Protein AF-A0A7V2EDK8-F1 (afdb_monomer)

pLDDT: mean 92.11, std 6.45, range [55.69, 98.25]

Nearest PDB structures (foldseek):
  7cym-assembly1_A  TM=3.173E-01  e=8.927E+00  Homo sapiens

Solvent-accessible surface area (backbone atoms only — not comparable to full-atom values): 9785 Å² total; per-residue (Å²): 112,93,79,77,72,77,96,61,89,50,58,69,44,78,68,86,35,65,28,38,71,36,51,44,35,53,40,63,52,71,74,63,52,83,64,80,55,80,38,61,41,66,34,31,36,32,24,34,40,25,45,36,46,65,87,78,48,96,52,96,81,70,43,72,75,56,41,63,75,39,53,61,42,79,38,67,62,80,66,94,72,93,68,81,54,94,56,68,47,80,59,31,40,35,33,74,92,76,39,81,48,64,53,78,62,48,78,47,72,92,59,71,54,48,32,37,38,33,31,31,36,36,20,43,95,84,41,81,72,50,32,32,89,81,43,76,88,27,52,49,30,33,29,42,57,83,49,50,29,32,34,64,46,75,42,81,69,72,89,46,26,44,75,45,59,37,62,98

Secondary structure (DSSP, 8-state):
------SS---E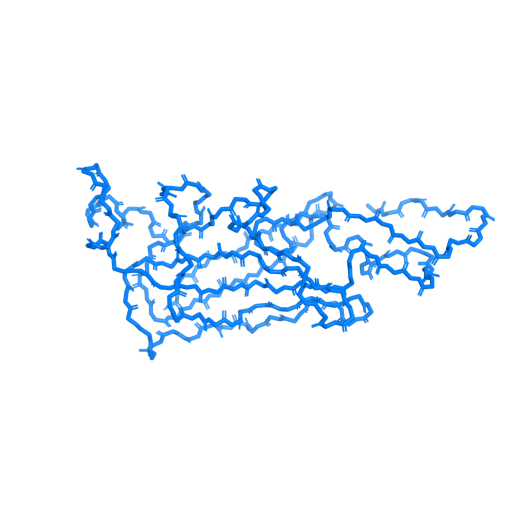EE----BTTBSSSSGGGGGG-SS--SEEES-EEEEEEEEE-GGGS--SS--HHHHHHTTT--EET-S---S--SSEEEEEEEETTTEEEE-SSEE-TT---SEEEEEEEEEETTEEEEETTTSTTS--EEEE--SSEEEEEEEE-SSSEEEEEEE-

Structure (mmCIF, N/CA/C/O backbone):
data_AF-A0A7V2EDK8-F1
#
_entry.id   AF-A0A7V2EDK8-F1
#
loop_
_atom_site.group_PDB
_atom_site.id
_atom_site.type_symbol
_atom_site.label_atom_id
_atom_site.label_alt_id
_atom_site.label_comp_id
_atom_site.label_asym_id
_atom_site.label_entity_id
_atom_site.label_seq_id
_atom_site.pdbx_PDB_ins_code
_atom_site.Cartn_x
_atom_site.Cartn_y
_atom_site.Cartn_z
_atom_site.occupancy
_atom_site.B_iso_or_equiv
_atom_site.auth_seq_id
_atom_site.auth_comp_id
_atom_site.auth_asym_id
_atom_site.auth_atom_id
_atom_site.pdbx_PDB_model_num
ATOM 1 N N . MET A 1 1 ? -3.369 -10.899 -20.801 1.00 55.69 1 MET A N 1
ATOM 2 C CA . MET A 1 1 ? -2.004 -11.354 -21.195 1.00 55.69 1 MET A CA 1
ATOM 3 C C . MET A 1 1 ? -1.339 -10.223 -21.966 1.00 55.69 1 MET A C 1
ATOM 5 O O . MET A 1 1 ? -1.905 -9.812 -22.971 1.00 55.69 1 MET A O 1
ATOM 9 N N . LEU A 1 2 ? -0.191 -9.710 -21.506 1.00 64.69 2 LEU A N 1
ATOM 10 C CA . LEU A 1 2 ? 0.505 -8.572 -22.127 1.00 64.69 2 LEU A CA 1
ATOM 11 C C . LEU A 1 2 ? 0.960 -8.917 -23.554 1.00 64.69 2 LEU A C 1
ATOM 13 O O . LEU A 1 2 ? 1.690 -9.888 -23.775 1.00 64.69 2 LEU A O 1
ATOM 17 N N . ARG A 1 3 ? 0.482 -8.152 -24.540 1.00 77.75 3 ARG A N 1
ATOM 18 C CA . ARG A 1 3 ? 0.741 -8.395 -25.973 1.00 77.75 3 ARG A CA 1
ATOM 19 C C . ARG A 1 3 ? 1.761 -7.438 -26.584 1.00 77.75 3 ARG A C 1
ATOM 21 O O . ARG A 1 3 ? 2.255 -7.725 -27.666 1.00 77.75 3 ARG A O 1
ATOM 28 N N . PHE A 1 4 ? 2.079 -6.341 -25.904 1.00 84.25 4 PHE A N 1
ATOM 29 C CA . PHE A 1 4 ? 2.992 -5.335 -26.427 1.00 84.25 4 PHE A CA 1
ATOM 30 C C . PHE A 1 4 ? 4.443 -5.831 -26.398 1.00 84.25 4 PHE A C 1
ATOM 32 O O . PHE A 1 4 ? 4.934 -6.279 -25.361 1.00 84.25 4 PHE A O 1
ATOM 39 N N . ILE A 1 5 ? 5.106 -5.757 -27.551 1.00 88.38 5 ILE A N 1
ATOM 40 C CA . ILE A 1 5 ? 6.542 -5.977 -27.719 1.00 88.38 5 ILE A CA 1
ATOM 41 C C . ILE A 1 5 ? 7.038 -4.806 -28.574 1.00 88.38 5 ILE A C 1
ATOM 43 O O . ILE A 1 5 ? 6.587 -4.679 -29.717 1.00 88.38 5 ILE A O 1
ATOM 47 N N . PRO A 1 6 ? 7.890 -3.920 -28.036 1.00 89.69 6 PRO A N 1
ATOM 48 C CA . PRO A 1 6 ? 8.388 -2.784 -28.794 1.00 89.69 6 PRO A CA 1
ATOM 49 C C . PRO A 1 6 ? 9.313 -3.266 -29.922 1.00 89.69 6 PRO A C 1
ATOM 51 O O . PRO A 1 6 ? 10.006 -4.274 -29.783 1.00 89.69 6 PRO A O 1
ATOM 54 N N . LYS A 1 7 ? 9.303 -2.560 -31.061 1.00 92.31 7 LYS A N 1
ATOM 55 C CA . LYS A 1 7 ? 10.217 -2.842 -32.186 1.00 92.31 7 LYS A CA 1
ATOM 56 C C . LYS A 1 7 ? 11.651 -2.401 -31.893 1.00 92.31 7 LYS A C 1
ATOM 58 O O . LYS A 1 7 ? 12.584 -2.936 -32.480 1.00 92.31 7 LYS A O 1
ATOM 63 N N . GLU A 1 8 ? 11.795 -1.427 -31.005 1.00 93.19 8 GLU A N 1
ATOM 64 C CA . GLU A 1 8 ? 13.059 -0.826 -30.601 1.00 93.19 8 GLU A CA 1
ATOM 65 C C . GLU A 1 8 ? 13.297 -1.066 -29.111 1.00 93.19 8 GLU A C 1
ATOM 67 O O . GLU A 1 8 ? 12.380 -1.416 -28.360 1.00 93.19 8 GLU A O 1
ATOM 72 N N . HIS A 1 9 ? 14.547 -0.894 -28.690 1.00 92.62 9 HIS A N 1
ATOM 73 C CA . HIS A 1 9 ? 14.888 -0.908 -27.278 1.00 92.62 9 HIS A CA 1
ATOM 74 C C . HIS A 1 9 ? 14.200 0.263 -26.567 1.00 92.62 9 HIS A C 1
ATOM 76 O O . HIS A 1 9 ? 14.161 1.374 -27.089 1.00 92.62 9 HIS A O 1
ATOM 82 N N . ILE A 1 10 ? 13.650 0.008 -25.383 1.00 93.50 10 ILE A N 1
ATOM 83 C CA . ILE A 1 10 ? 13.040 1.044 -24.553 1.00 93.50 10 ILE A CA 1
ATOM 84 C C . ILE A 1 10 ? 14.012 1.343 -23.426 1.00 93.50 10 ILE A C 1
ATOM 86 O O . ILE A 1 10 ? 14.190 0.513 -22.546 1.00 93.50 10 ILE A O 1
ATOM 90 N N . ASP A 1 11 ? 14.630 2.518 -23.430 1.00 94.75 11 ASP A N 1
ATOM 91 C CA . ASP A 1 11 ? 15.563 2.892 -22.365 1.00 94.75 11 ASP A CA 1
ATOM 92 C C . ASP A 1 11 ? 14.845 3.310 -21.081 1.00 94.75 11 ASP A C 1
ATOM 94 O O . ASP A 1 11 ? 15.311 3.002 -19.987 1.00 94.75 11 ASP A O 1
ATOM 98 N N . VAL A 1 12 ? 13.699 3.982 -21.200 1.00 96.38 12 VAL A N 1
ATOM 99 C CA . VAL A 1 12 ? 12.991 4.577 -20.061 1.00 96.38 12 VAL A CA 1
ATOM 100 C C . VAL A 1 12 ? 11.503 4.256 -20.121 1.00 96.38 12 VAL A C 1
ATOM 102 O O . VAL A 1 12 ? 10.861 4.426 -21.156 1.00 96.38 12 VAL A O 1
ATOM 105 N N . VAL A 1 13 ? 10.945 3.837 -18.987 1.00 96.12 13 VAL A N 1
ATOM 106 C CA . VAL A 1 13 ? 9.501 3.739 -18.752 1.00 96.12 13 VAL A CA 1
ATOM 107 C C . VAL A 1 13 ? 9.115 4.715 -17.647 1.00 96.12 13 VAL A C 1
ATOM 109 O O . VAL A 1 13 ? 9.655 4.653 -16.546 1.00 96.12 13 VAL A O 1
ATOM 112 N N . ILE A 1 14 ? 8.159 5.592 -17.943 1.00 95.81 14 ILE A N 1
ATOM 113 C CA . ILE A 1 14 ? 7.525 6.497 -16.979 1.00 95.81 14 ILE A CA 1
ATOM 114 C C . ILE A 1 14 ? 6.079 6.038 -16.818 1.00 95.81 14 ILE A C 1
ATOM 116 O O . ILE A 1 14 ? 5.417 5.762 -17.822 1.00 95.81 14 ILE A O 1
ATOM 120 N N . HIS A 1 15 ? 5.596 5.920 -15.584 1.00 93.75 15 HIS A N 1
ATOM 121 C CA . HIS A 1 15 ? 4.264 5.380 -15.324 1.00 93.75 15 HIS A CA 1
ATOM 122 C C . HIS A 1 15 ? 3.607 5.978 -14.076 1.00 93.75 15 HIS A C 1
ATOM 124 O O . HIS A 1 15 ? 4.276 6.519 -13.200 1.00 93.75 15 HIS A O 1
ATOM 130 N N . ASP A 1 16 ? 2.294 5.777 -13.985 1.00 91.56 16 ASP A N 1
ATOM 131 C CA . ASP A 1 16 ? 1.488 5.960 -12.778 1.00 91.56 16 ASP A CA 1
ATOM 132 C C . ASP A 1 16 ? 0.541 4.755 -12.666 1.00 91.56 16 ASP A C 1
ATOM 134 O O . ASP A 1 16 ? -0.598 4.781 -13.113 1.00 91.56 16 ASP A O 1
ATOM 138 N N . PHE A 1 17 ? 1.095 3.611 -12.250 1.00 93.56 17 PHE A N 1
ATOM 139 C CA . PHE A 1 17 ? 0.399 2.309 -12.245 1.00 93.56 17 PHE A CA 1
ATOM 140 C C . PHE A 1 17 ? 0.091 1.815 -10.829 1.00 93.56 17 PHE A C 1
ATOM 142 O O . PHE A 1 17 ? -0.355 0.675 -10.654 1.00 93.56 17 PHE A O 1
ATOM 149 N N . TYR A 1 18 ? 0.397 2.638 -9.828 1.00 94.44 18 TYR A N 1
ATOM 150 C CA . TYR A 1 18 ? 0.097 2.337 -8.440 1.00 94.44 18 TYR A CA 1
ATOM 151 C C . TYR A 1 18 ? -1.382 2.567 -8.185 1.00 94.44 18 TYR A C 1
ATOM 153 O O . TYR A 1 18 ? -1.925 3.579 -8.613 1.00 94.44 18 TYR A O 1
ATOM 161 N N . GLY A 1 19 ? -1.994 1.655 -7.438 1.00 94.12 19 GLY A N 1
ATOM 162 C CA . GLY A 1 19 ? -3.309 1.901 -6.863 1.00 94.12 19 GLY A CA 1
ATOM 163 C C . GLY A 1 19 ? -3.222 2.407 -5.420 1.00 94.12 19 GLY A C 1
ATOM 164 O O . GLY A 1 19 ? -2.134 2.419 -4.826 1.00 94.12 19 GLY A O 1
ATOM 165 N N . PRO A 1 20 ? -4.367 2.770 -4.817 1.00 95.38 20 PRO A N 1
ATOM 166 C CA . PRO A 1 20 ? -4.465 3.172 -3.410 1.00 95.38 20 PRO A CA 1
ATOM 167 C C . PRO A 1 20 ? -3.865 2.168 -2.415 1.00 95.38 20 PRO A C 1
ATOM 169 O O . PRO A 1 20 ? -3.377 2.545 -1.350 1.00 95.38 20 PRO A O 1
ATOM 172 N N . LEU A 1 21 ? -3.862 0.877 -2.760 1.00 96.56 21 LEU A N 1
ATOM 173 C CA . LEU A 1 21 ? -3.272 -0.202 -1.966 1.00 96.56 21 LEU A CA 1
ATOM 174 C C . LEU A 1 21 ? -1.967 -0.713 -2.580 1.00 96.56 21 LEU A C 1
ATOM 176 O O . LEU A 1 21 ? -1.634 -1.891 -2.423 1.00 96.56 21 LEU A O 1
ATOM 180 N N . LEU A 1 22 ? -1.215 0.162 -3.256 1.00 96.12 22 LEU A N 1
ATOM 181 C CA . LEU A 1 22 ? 0.050 -0.104 -3.948 1.00 96.12 22 LEU A CA 1
ATOM 182 C C . LEU A 1 22 ? -0.101 -0.976 -5.204 1.00 96.12 22 LEU A C 1
ATOM 184 O O . LEU A 1 22 ? 0.285 -0.559 -6.294 1.00 96.12 22 LEU A O 1
ATOM 188 N N . TYR A 1 23 ? -0.622 -2.193 -5.059 1.00 94.12 23 TYR A N 1
ATOM 189 C CA . TYR A 1 23 ? -0.558 -3.251 -6.076 1.00 94.12 23 TYR A CA 1
ATOM 190 C C . TYR A 1 23 ? -1.931 -3.675 -6.620 1.00 94.12 23 TYR A C 1
ATOM 192 O O . TYR A 1 23 ? -2.049 -4.689 -7.308 1.00 94.12 23 TYR A O 1
ATOM 200 N N . ASP A 1 24 ? -2.987 -2.946 -6.267 1.00 92.06 24 ASP A N 1
ATOM 201 C CA . ASP A 1 24 ? -4.380 -3.213 -6.636 1.00 92.06 24 ASP A CA 1
ATOM 202 C C . ASP A 1 24 ? -4.756 -2.762 -8.055 1.00 92.06 24 ASP A C 1
ATOM 204 O O . ASP A 1 24 ? -5.749 -3.239 -8.602 1.00 92.06 24 ASP A O 1
ATOM 208 N N . GLU A 1 25 ? -3.915 -1.953 -8.697 1.00 89.94 25 GLU A N 1
ATOM 209 C CA . GLU A 1 25 ? -4.069 -1.576 -10.102 1.00 89.94 25 GLU A CA 1
ATOM 210 C C . GLU A 1 25 ? -3.096 -2.329 -11.028 1.00 89.94 25 GLU A C 1
ATOM 212 O O . GLU A 1 25 ? -3.085 -3.563 -11.080 1.00 89.94 25 GLU A O 1
ATOM 217 N N . SER A 1 26 ? -2.306 -1.591 -11.814 1.00 90.31 26 SER A N 1
ATOM 218 C CA . SER A 1 26 ? -1.564 -2.105 -12.965 1.00 90.31 26 SER A CA 1
ATOM 219 C C . SER A 1 26 ? -0.084 -2.338 -12.677 1.00 90.31 26 SER A C 1
ATOM 221 O O . SER A 1 26 ? 0.644 -2.739 -13.582 1.00 90.31 26 SER A O 1
ATOM 223 N N . LEU A 1 27 ? 0.387 -2.145 -11.439 1.00 92.62 27 LEU A N 1
ATOM 224 C CA . LEU A 1 27 ? 1.810 -2.274 -11.097 1.00 92.62 27 LEU A CA 1
ATOM 225 C C . LEU A 1 27 ? 2.386 -3.661 -11.437 1.00 92.62 27 LEU A C 1
ATOM 227 O O . LEU A 1 27 ? 3.518 -3.766 -11.904 1.00 92.62 27 LEU A O 1
ATOM 231 N N . TYR A 1 28 ? 1.563 -4.714 -11.340 1.00 90.25 28 TYR A N 1
ATOM 232 C CA . TYR A 1 28 ? 1.902 -6.076 -11.780 1.00 90.25 28 TYR A CA 1
ATOM 233 C C . TYR A 1 28 ? 2.399 -6.148 -13.234 1.00 90.25 28 TYR A C 1
ATOM 235 O O . TYR A 1 28 ? 3.192 -7.026 -13.581 1.00 90.25 28 TYR A O 1
ATOM 243 N N . VAL A 1 29 ? 1.959 -5.237 -14.106 1.00 89.88 29 VAL A N 1
ATOM 244 C CA . VAL A 1 29 ? 2.399 -5.187 -15.506 1.00 89.88 29 VAL A CA 1
ATOM 245 C C . VAL A 1 29 ? 3.900 -4.936 -15.613 1.00 89.88 29 VAL A C 1
ATOM 247 O O . VAL A 1 29 ? 4.542 -5.546 -16.469 1.00 89.88 29 VAL A O 1
ATOM 250 N N . LEU A 1 30 ? 4.468 -4.096 -14.741 1.00 91.81 30 LEU A N 1
ATOM 251 C CA . LEU A 1 30 ? 5.896 -3.769 -14.761 1.00 91.81 30 LEU A CA 1
ATOM 252 C C . LEU A 1 30 ? 6.759 -4.976 -14.396 1.00 91.81 30 LEU A C 1
ATOM 254 O O . LEU A 1 30 ? 7.787 -5.208 -15.026 1.00 91.81 30 LEU A O 1
ATOM 258 N N . ASP A 1 31 ? 6.285 -5.806 -13.468 1.00 87.94 31 ASP A N 1
ATOM 259 C CA . ASP A 1 31 ? 6.962 -7.048 -13.078 1.00 87.94 31 ASP A CA 1
ATOM 260 C C . ASP A 1 31 ? 6.951 -8.111 -14.195 1.00 87.94 31 ASP A C 1
ATOM 262 O O . ASP A 1 31 ? 7.673 -9.104 -14.126 1.00 87.94 31 ASP A O 1
ATOM 266 N N . ASN A 1 32 ? 6.122 -7.925 -15.231 1.00 88.50 32 ASN A N 1
ATOM 267 C CA . ASN A 1 32 ? 5.853 -8.917 -16.275 1.00 88.50 32 ASN A CA 1
ATOM 268 C C . ASN A 1 32 ? 6.034 -8.362 -17.699 1.00 88.50 32 ASN A C 1
ATOM 270 O O . ASN A 1 32 ? 5.486 -8.915 -18.663 1.00 88.50 32 ASN A O 1
ATOM 274 N N . LEU A 1 33 ? 6.791 -7.270 -17.855 1.00 89.62 33 LEU A N 1
ATOM 275 C CA . LEU A 1 33 ? 7.122 -6.727 -19.170 1.00 89.62 33 LEU A CA 1
ATOM 276 C C . LEU A 1 33 ? 7.872 -7.768 -20.010 1.00 89.62 33 LEU A C 1
ATOM 278 O O . LEU A 1 33 ? 8.757 -8.482 -19.543 1.00 89.62 33 LEU A O 1
ATOM 282 N N . LYS A 1 34 ? 7.531 -7.831 -21.300 1.00 89.06 34 LYS A N 1
ATOM 283 C CA . LYS A 1 34 ? 8.224 -8.693 -22.276 1.00 89.06 34 LYS A CA 1
ATOM 284 C C . LYS A 1 34 ? 9.546 -8.108 -22.773 1.00 89.06 34 LYS A C 1
ATOM 286 O O . LYS A 1 34 ? 10.276 -8.776 -23.498 1.00 89.06 34 LYS A O 1
ATOM 291 N N . PHE A 1 35 ? 9.827 -6.866 -22.408 1.00 90.75 35 PHE A N 1
ATOM 292 C CA . PHE A 1 35 ? 11.066 -6.153 -22.681 1.00 90.75 35 PHE A CA 1
ATOM 293 C C . PHE A 1 35 ? 11.650 -5.672 -21.351 1.00 90.75 35 PHE A C 1
ATOM 295 O O . PHE A 1 35 ? 10.946 -5.622 -20.344 1.00 90.75 35 PHE A O 1
ATOM 302 N N . LYS A 1 36 ? 12.938 -5.336 -21.343 1.00 89.06 36 LYS A N 1
ATOM 303 C CA . LYS A 1 36 ? 13.642 -4.893 -20.139 1.00 89.06 36 LYS A CA 1
ATOM 304 C C . LYS A 1 36 ? 14.059 -3.440 -20.316 1.00 89.06 36 LYS A C 1
ATOM 306 O O . LYS A 1 36 ? 15.035 -3.217 -21.025 1.00 89.06 36 LYS A O 1
ATOM 311 N N . PRO A 1 37 ? 13.323 -2.476 -19.744 1.00 93.00 37 PRO A N 1
ATOM 312 C CA . PRO A 1 37 ? 13.769 -1.096 -19.770 1.00 93.00 37 PRO A CA 1
ATOM 313 C C . PRO A 1 37 ? 15.021 -0.899 -18.914 1.00 93.00 37 PRO A C 1
ATOM 315 O O . PRO A 1 37 ? 15.174 -1.564 -17.887 1.00 93.00 37 PRO A O 1
ATOM 318 N N . SER A 1 38 ? 15.898 0.023 -19.320 1.00 90.94 38 SER A N 1
ATOM 319 C CA . SER A 1 38 ? 17.082 0.399 -18.531 1.00 90.94 38 SER A CA 1
ATOM 320 C C . SER A 1 38 ? 16.693 1.153 -17.259 1.00 90.94 38 SER A C 1
ATOM 322 O O . SER A 1 38 ? 17.317 0.980 -16.215 1.00 90.94 38 SER A O 1
ATOM 324 N N . ILE A 1 39 ? 15.662 1.997 -17.347 1.00 94.69 39 ILE A N 1
ATOM 325 C CA . ILE A 1 39 ? 15.191 2.868 -16.271 1.00 94.69 39 ILE A CA 1
ATOM 326 C C . ILE A 1 39 ? 13.666 2.768 -16.174 1.00 94.69 39 ILE A C 1
ATOM 328 O O . ILE A 1 39 ? 12.956 2.829 -17.178 1.00 94.69 39 ILE A O 1
ATOM 332 N N . VAL A 1 40 ? 13.159 2.668 -14.947 1.00 96.69 40 VAL A N 1
ATOM 333 C CA . VAL A 1 40 ? 11.731 2.787 -14.625 1.00 96.69 40 VAL A CA 1
ATOM 334 C C . VAL A 1 40 ? 11.565 3.915 -13.617 1.00 96.69 40 VAL A C 1
ATOM 336 O O . VAL A 1 40 ? 12.331 3.998 -12.656 1.00 96.69 40 VAL A O 1
ATOM 339 N N . ILE A 1 41 ? 10.601 4.802 -13.851 1.00 96.75 41 ILE A N 1
ATOM 340 C CA . ILE A 1 41 ? 10.347 5.964 -13.000 1.00 96.75 41 ILE A CA 1
ATOM 341 C C . ILE A 1 41 ? 8.850 6.048 -12.678 1.00 96.75 41 ILE A C 1
ATOM 343 O O . ILE A 1 41 ? 8.045 6.126 -13.612 1.00 96.75 41 ILE A O 1
ATOM 347 N N . PRO A 1 42 ? 8.477 6.112 -11.388 1.00 96.31 42 PRO A N 1
ATOM 348 C CA . PRO A 1 42 ? 9.293 5.795 -10.202 1.00 96.31 42 PRO A CA 1
ATOM 349 C C . PRO A 1 42 ? 9.504 4.269 -10.067 1.00 96.31 42 PRO A C 1
ATOM 351 O O . PRO A 1 42 ? 8.711 3.486 -10.570 1.00 96.31 42 PRO A O 1
ATOM 354 N N . ASN A 1 43 ? 10.563 3.809 -9.393 1.00 97.12 43 ASN A N 1
ATOM 355 C CA . ASN A 1 43 ? 10.912 2.372 -9.328 1.00 97.12 43 ASN A CA 1
ATOM 356 C C . ASN A 1 43 ? 10.671 1.718 -7.962 1.00 97.12 43 ASN A C 1
ATOM 358 O O . ASN A 1 43 ? 11.110 0.584 -7.755 1.00 97.12 43 ASN A O 1
ATOM 362 N N . GLY A 1 44 ? 9.992 2.400 -7.042 1.00 97.94 44 GLY A N 1
ATOM 363 C CA . GLY A 1 44 ? 9.662 1.860 -5.735 1.00 97.94 44 GLY A CA 1
ATOM 364 C C . GLY A 1 44 ? 8.355 2.408 -5.182 1.00 97.94 44 GLY A C 1
ATOM 365 O O . GLY A 1 44 ? 7.968 3.545 -5.444 1.00 97.94 44 GLY A O 1
ATOM 366 N N . GLY A 1 45 ? 7.695 1.595 -4.365 1.00 97.75 45 GLY A N 1
ATOM 367 C CA . GLY A 1 45 ? 6.502 1.993 -3.635 1.00 97.75 45 GLY A CA 1
ATOM 368 C C . GLY A 1 45 ? 6.354 1.213 -2.336 1.00 97.75 45 GLY A C 1
ATOM 369 O O . GLY A 1 45 ? 6.815 0.075 -2.213 1.00 97.75 45 GLY A O 1
ATOM 370 N N . LYS A 1 46 ? 5.706 1.825 -1.351 1.00 98.19 46 LYS A N 1
ATOM 371 C CA . LYS A 1 46 ? 5.405 1.211 -0.060 1.00 98.19 46 LYS A CA 1
ATOM 372 C C . LYS A 1 46 ? 3.944 1.413 0.287 1.00 98.19 46 LYS A C 1
ATOM 374 O O . LYS A 1 46 ? 3.430 2.521 0.203 1.00 98.19 46 LYS A O 1
ATOM 379 N N . LEU A 1 47 ? 3.302 0.343 0.736 1.00 98.25 47 LEU A N 1
ATOM 380 C CA . LEU A 1 47 ? 2.004 0.426 1.381 1.00 98.25 47 LEU A CA 1
ATOM 381 C C . LEU A 1 47 ? 2.225 0.585 2.879 1.00 98.25 47 LEU A C 1
ATOM 383 O O . LEU A 1 47 ? 2.773 -0.306 3.542 1.00 98.25 47 LEU A O 1
ATOM 387 N N . LYS A 1 48 ? 1.791 1.724 3.396 1.00 98.12 48 LYS A N 1
ATOM 388 C CA . LYS A 1 48 ? 1.878 2.092 4.800 1.00 98.12 48 LYS A CA 1
ATOM 389 C C . LYS A 1 48 ? 0.570 1.774 5.497 1.00 98.12 48 LYS A C 1
ATOM 391 O O . LYS A 1 48 ? -0.498 1.853 4.895 1.00 98.12 48 LYS A O 1
ATOM 396 N N . LEU A 1 49 ? 0.666 1.439 6.776 1.00 98.19 49 LEU A N 1
ATOM 397 C CA . LEU A 1 49 ? -0.470 1.287 7.670 1.00 98.19 49 LEU A CA 1
ATOM 398 C C . LEU A 1 49 ? -0.295 2.217 8.862 1.00 98.19 49 LEU A C 1
ATOM 400 O O . LEU A 1 49 ? 0.669 2.083 9.613 1.00 98.19 49 LEU A O 1
ATOM 404 N N . GLY A 1 50 ? -1.231 3.139 9.027 1.00 97.00 50 GLY A N 1
ATOM 405 C CA . GLY A 1 50 ? -1.384 3.976 10.202 1.00 97.00 50 GLY A CA 1
ATOM 406 C C . GLY A 1 50 ? -2.588 3.578 11.043 1.00 97.00 50 GLY A C 1
ATOM 407 O O . GLY A 1 50 ? -3.455 2.815 10.610 1.00 97.00 50 GLY A O 1
ATOM 408 N N . PHE A 1 51 ? -2.638 4.134 12.247 1.00 95.62 51 PHE A N 1
ATOM 409 C CA . PHE A 1 51 ? -3.665 3.833 13.234 1.00 95.62 51 PHE A CA 1
ATOM 410 C C . PHE A 1 51 ? -4.259 5.130 13.774 1.00 95.62 51 PHE A C 1
ATOM 412 O O . PHE A 1 51 ? -3.518 6.051 14.123 1.00 95.62 51 PHE A O 1
ATOM 419 N N . PHE A 1 52 ? -5.584 5.185 13.856 1.00 92.31 52 PHE A N 1
ATOM 420 C CA . PHE A 1 52 ? -6.322 6.316 14.413 1.00 92.31 52 PHE A CA 1
ATOM 421 C C . PHE A 1 52 ? -7.305 5.842 15.465 1.00 92.31 52 PHE A C 1
ATOM 423 O O . PHE A 1 52 ? -7.913 4.772 15.317 1.00 92.31 52 PHE A O 1
ATOM 430 N N . SER A 1 53 ? -7.502 6.663 16.501 1.00 90.25 53 SER A N 1
ATOM 431 C CA . SER A 1 53 ? -8.689 6.496 17.317 1.00 90.25 53 SER A CA 1
ATOM 432 C C . SER A 1 53 ? -9.891 7.102 16.615 1.00 90.25 53 SER A C 1
ATOM 434 O O . SER A 1 53 ? -9.787 8.153 15.990 1.00 90.25 53 SER A O 1
ATOM 436 N N . LEU A 1 54 ? -11.064 6.485 16.769 1.00 86.94 54 LEU A N 1
ATOM 437 C CA . LEU A 1 54 ? -12.302 7.088 16.266 1.00 86.94 54 LEU A CA 1
ATOM 438 C C . LEU A 1 54 ? -12.550 8.477 16.876 1.00 86.94 54 LEU A C 1
ATOM 440 O O . LEU A 1 54 ? -13.150 9.329 16.240 1.00 86.94 54 LEU A O 1
ATOM 444 N N . LYS A 1 55 ? -12.060 8.718 18.097 1.00 85.81 55 LYS A N 1
ATOM 445 C CA . LYS A 1 55 ? -12.166 10.022 18.766 1.00 85.81 55 LYS A CA 1
ATOM 446 C C . LYS A 1 55 ? -11.367 11.125 18.074 1.00 85.81 55 LYS A C 1
ATOM 448 O O . LYS A 1 55 ? -11.709 12.288 18.243 1.00 85.81 55 LYS A O 1
ATOM 453 N N . ASP A 1 56 ? -10.325 10.756 17.332 1.00 83.50 56 ASP A N 1
ATOM 454 C CA . ASP A 1 56 ? -9.477 11.695 16.594 1.00 83.50 56 ASP A CA 1
ATOM 455 C C . ASP A 1 56 ? -10.082 12.053 15.226 1.00 83.50 56 ASP A C 1
ATOM 457 O O . ASP A 1 56 ? -9.570 12.924 14.528 1.00 83.50 56 ASP A O 1
ATOM 461 N N . ILE A 1 57 ? -11.165 11.373 14.836 1.00 82.62 57 ILE A N 1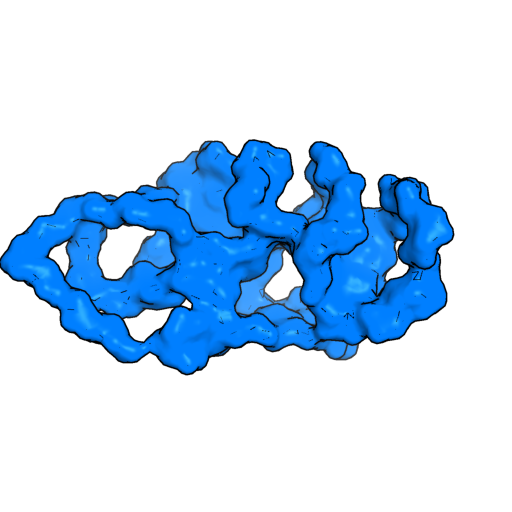
ATOM 462 C CA . ILE A 1 57 ? -11.874 11.573 13.579 1.00 82.62 57 ILE A CA 1
ATOM 463 C C . ILE A 1 57 ? -13.222 12.216 13.912 1.00 82.62 57 ILE A C 1
ATOM 465 O O . ILE A 1 57 ? -14.138 11.558 14.405 1.00 82.62 57 ILE A O 1
ATOM 469 N N . GLU A 1 58 ? -13.348 13.523 13.680 1.00 70.25 58 GLU A N 1
ATOM 470 C CA . GLU A 1 58 ? -14.574 14.276 13.971 1.00 70.25 58 GLU A CA 1
ATOM 471 C C . GLU A 1 58 ? -15.702 13.959 12.966 1.00 70.25 58 GLU A C 1
ATOM 473 O O . GLU A 1 58 ? -16.041 14.771 12.108 1.00 70.25 58 GLU A O 1
ATOM 478 N N . ASP A 1 59 ? -16.328 12.783 13.083 1.00 77.19 59 ASP A N 1
ATOM 479 C CA . ASP A 1 59 ? -17.485 12.388 12.270 1.00 77.19 59 ASP A CA 1
ATOM 480 C C . ASP A 1 59 ? -18.717 12.089 13.146 1.00 77.19 59 ASP A C 1
ATOM 482 O O . ASP A 1 59 ? -18.701 11.243 14.041 1.00 77.19 59 ASP A O 1
ATOM 486 N N . LYS A 1 60 ? -19.821 12.806 12.899 1.00 77.25 60 LYS A N 1
ATOM 487 C CA . LYS A 1 60 ? -21.071 12.676 13.676 1.00 77.25 60 LYS A CA 1
ATOM 488 C C . LYS A 1 60 ? -21.925 11.474 13.263 1.00 77.25 60 LYS A C 1
ATOM 490 O O . LYS A 1 60 ? -22.838 11.098 13.998 1.00 77.25 60 LYS A O 1
ATOM 495 N N . VAL A 1 61 ? -21.678 10.913 12.084 1.00 81.19 61 VAL A N 1
ATOM 496 C CA . VAL A 1 61 ? -22.459 9.832 11.477 1.00 81.19 61 VAL A CA 1
ATOM 497 C C . VAL A 1 61 ? -21.773 8.490 11.712 1.00 81.19 61 VAL A C 1
ATOM 499 O O . VAL A 1 61 ? -22.432 7.503 12.055 1.00 81.19 61 VAL A O 1
ATOM 502 N N . ILE A 1 62 ? -20.449 8.445 11.575 1.00 82.44 62 ILE A N 1
ATOM 503 C CA . ILE A 1 62 ? -19.672 7.218 11.714 1.00 82.44 62 ILE A CA 1
ATOM 504 C C . ILE A 1 62 ? -19.321 6.985 13.184 1.00 82.44 62 ILE A C 1
ATOM 506 O O . ILE A 1 62 ? -18.378 7.535 13.738 1.00 82.44 62 ILE A O 1
ATOM 510 N N . ASN A 1 63 ? -20.084 6.097 13.818 1.00 85.56 63 ASN A N 1
ATOM 51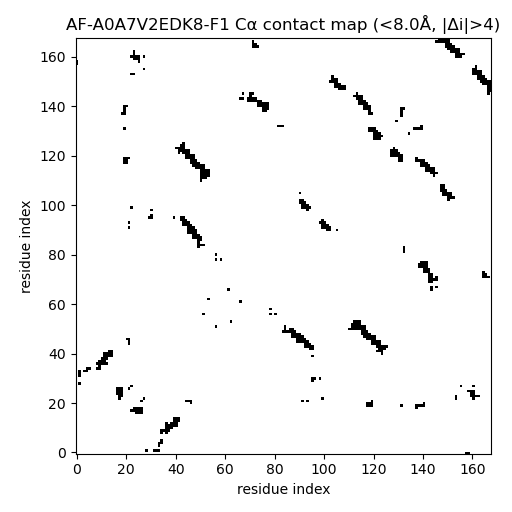1 C CA . ASN A 1 63 ? -19.826 5.623 15.175 1.00 85.56 63 ASN A CA 1
ATOM 512 C C . ASN A 1 63 ? -19.409 4.140 15.191 1.00 85.56 63 ASN A C 1
ATOM 514 O O . ASN A 1 63 ? -19.466 3.436 14.180 1.00 85.56 63 ASN A O 1
ATOM 518 N N . HIS A 1 64 ? -19.049 3.621 16.369 1.00 84.88 64 HIS A N 1
ATOM 519 C CA . HIS A 1 64 ? -18.655 2.215 16.527 1.00 84.88 64 HIS A CA 1
ATOM 520 C C . HIS A 1 64 ? -19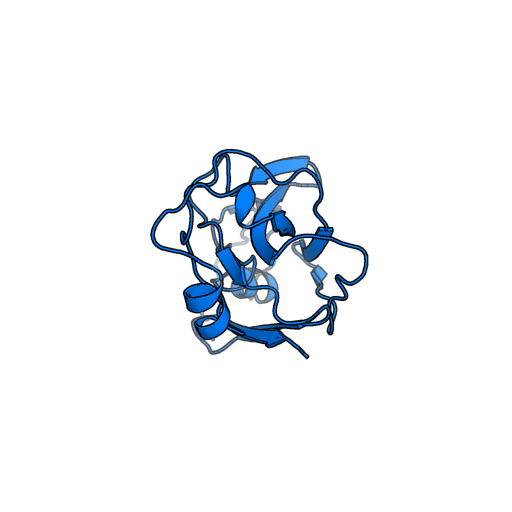.705 1.202 16.040 1.00 84.88 64 HIS A C 1
ATOM 522 O O . HIS A 1 64 ? -19.334 0.113 15.608 1.00 84.88 64 HIS A O 1
ATOM 528 N N . SER A 1 65 ? -21.001 1.519 16.118 1.00 88.12 65 SER A N 1
ATOM 529 C CA . SER A 1 65 ? -22.061 0.622 15.638 1.00 88.12 65 SER A CA 1
ATOM 530 C C . SER A 1 65 ? -22.027 0.480 14.116 1.00 88.12 65 SER A C 1
ATOM 532 O O . SER A 1 65 ? -22.167 -0.627 13.596 1.00 88.12 65 SER A O 1
ATOM 534 N N . VAL A 1 66 ? -21.778 1.584 13.406 1.00 88.44 66 VAL A N 1
ATOM 535 C CA . VAL A 1 66 ? -21.599 1.591 11.948 1.00 88.44 66 VAL A CA 1
ATOM 536 C C . VAL A 1 66 ? -20.312 0.856 11.574 1.00 88.44 66 VAL A C 1
ATOM 538 O O . VAL A 1 66 ? -20.348 -0.076 10.778 1.00 88.44 66 VAL A O 1
ATOM 541 N N . LEU A 1 67 ? -19.187 1.187 12.213 1.00 87.81 67 LEU A N 1
ATOM 542 C CA . LEU A 1 67 ? -17.886 0.580 11.905 1.00 87.81 67 LEU A CA 1
ATOM 543 C C . LEU A 1 67 ? -17.860 -0.940 12.080 1.00 87.81 67 LEU A C 1
ATOM 545 O O . LEU A 1 67 ? -17.271 -1.647 11.265 1.00 87.81 67 LEU A O 1
ATOM 549 N N . LYS A 1 68 ? -18.544 -1.469 13.101 1.00 88.44 68 LYS A N 1
ATOM 550 C CA . LYS A 1 68 ? -18.658 -2.920 13.310 1.00 88.44 68 LYS A CA 1
ATOM 551 C C . LYS A 1 68 ? -19.334 -3.641 12.143 1.00 88.44 68 LYS A C 1
ATOM 553 O O . LYS A 1 68 ? -19.022 -4.805 11.902 1.00 88.44 68 LYS A O 1
ATOM 558 N N . GLN A 1 69 ? -20.234 -2.975 11.420 1.00 91.00 69 GLN A N 1
ATOM 559 C CA . GLN A 1 69 ? -20.888 -3.538 10.232 1.00 91.00 69 GLN A CA 1
ATOM 560 C C . GLN A 1 69 ? -19.951 -3.558 9.018 1.00 91.00 69 GLN A C 1
ATOM 562 O O . GLN A 1 69 ? -20.136 -4.367 8.116 1.00 91.00 69 GLN A O 1
ATOM 567 N N . LEU A 1 70 ? -18.902 -2.732 9.037 1.00 90.12 70 LEU A N 1
ATOM 568 C CA . LEU A 1 70 ? -17.880 -2.624 7.997 1.00 90.12 70 LEU A CA 1
ATOM 569 C C . LEU A 1 70 ? -16.681 -3.554 8.257 1.00 90.12 70 LEU A C 1
ATOM 571 O O . LEU A 1 70 ? -15.587 -3.335 7.733 1.00 90.12 70 LEU A O 1
ATOM 575 N N . LYS A 1 71 ? -16.852 -4.595 9.086 1.00 90.44 71 LYS A N 1
ATOM 576 C CA . LYS A 1 71 ? -15.778 -5.558 9.361 1.00 90.44 71 LYS A CA 1
ATOM 577 C C . LYS A 1 71 ? -15.281 -6.173 8.048 1.00 90.44 71 LYS A C 1
ATOM 579 O O . LYS A 1 71 ? -16.082 -6.549 7.194 1.00 90.44 71 LYS A O 1
ATOM 584 N N . ASN A 1 72 ? -13.966 -6.362 7.944 1.00 93.25 72 ASN A N 1
ATOM 585 C CA . ASN A 1 72 ? -13.300 -6.925 6.763 1.00 93.25 72 ASN A CA 1
ATOM 586 C C . ASN A 1 72 ? -13.515 -6.124 5.464 1.00 93.25 72 ASN A C 1
ATOM 588 O O . ASN A 1 72 ? -13.274 -6.663 4.385 1.00 93.25 72 ASN A O 1
ATOM 592 N N . LEU A 1 73 ? -13.955 -4.865 5.540 1.00 95.50 73 LEU A N 1
ATOM 593 C CA . LEU A 1 73 ? -14.047 -3.989 4.377 1.00 95.50 73 LEU A CA 1
ATOM 594 C C . LEU A 1 73 ? -12.846 -3.049 4.311 1.00 95.50 73 LEU A C 1
ATOM 596 O O . LEU A 1 73 ? -12.369 -2.557 5.331 1.00 95.50 73 LEU A O 1
ATOM 600 N N . LEU A 1 74 ? -12.404 -2.796 3.082 1.00 96.69 74 LEU A N 1
ATOM 601 C CA . LEU A 1 74 ? -11.486 -1.723 2.724 1.00 96.69 74 LEU A CA 1
ATOM 602 C C . LEU A 1 74 ? -12.311 -0.647 2.023 1.00 96.69 74 LEU A C 1
ATOM 604 O O . LEU A 1 74 ? -13.004 -0.951 1.052 1.00 96.69 74 LEU A O 1
ATOM 608 N N . ILE A 1 75 ? -12.286 0.575 2.543 1.00 95.19 75 ILE A N 1
ATOM 609 C CA . ILE A 1 75 ? -13.158 1.661 2.088 1.00 95.19 75 ILE A CA 1
ATOM 610 C C . ILE A 1 75 ? -12.296 2.869 1.754 1.00 95.19 75 ILE A C 1
ATOM 612 O O . ILE A 1 75 ? -11.637 3.413 2.635 1.00 95.19 75 ILE A O 1
ATOM 616 N N . ALA A 1 76 ? -12.292 3.270 0.488 1.00 94.44 76 ALA A N 1
ATOM 617 C CA . ALA A 1 76 ? -11.602 4.472 0.040 1.00 94.44 76 ALA A CA 1
ATOM 618 C C . ALA A 1 76 ? -12.347 5.735 0.498 1.00 94.44 76 ALA A C 1
ATOM 620 O O . ALA A 1 76 ? -13.579 5.754 0.491 1.00 94.44 76 ALA A O 1
ATOM 621 N N . ASP A 1 77 ? -11.589 6.759 0.892 1.00 90.19 77 ASP A N 1
ATOM 622 C CA . ASP A 1 77 ? -12.051 8.122 1.183 1.00 90.19 77 ASP A CA 1
ATOM 623 C C . ASP A 1 77 ? -13.222 8.193 2.177 1.00 90.19 77 ASP A C 1
ATOM 625 O O . ASP A 1 77 ? -14.106 9.043 2.084 1.00 90.19 77 ASP A O 1
ATOM 629 N N . LEU A 1 78 ? -13.224 7.281 3.158 1.00 90.31 78 LEU A N 1
ATOM 630 C CA . LEU A 1 78 ? -14.246 7.235 4.206 1.00 90.31 78 LEU A CA 1
ATOM 631 C C . LEU A 1 78 ? -14.203 8.473 5.111 1.00 90.31 78 LEU A C 1
ATOM 633 O O . LEU A 1 78 ? -15.244 8.928 5.576 1.00 90.31 78 LEU A O 1
ATOM 637 N N . PHE A 1 79 ? -13.003 8.991 5.373 1.00 88.94 79 PHE A N 1
ATOM 638 C CA . PHE A 1 79 ? -12.774 10.137 6.243 1.00 88.94 79 PHE A CA 1
ATOM 639 C C . PHE A 1 79 ? -11.876 11.161 5.557 1.00 88.94 79 PHE A C 1
ATOM 641 O O . PHE A 1 79 ? -10.940 10.801 4.843 1.00 88.94 79 PHE A O 1
ATOM 648 N N . ILE A 1 80 ? -12.115 12.437 5.851 1.00 85.50 80 ILE A N 1
ATOM 649 C CA . ILE A 1 80 ? -11.209 13.522 5.478 1.00 85.50 80 ILE A CA 1
ATOM 650 C C . ILE A 1 80 ? -10.133 13.606 6.563 1.00 85.50 80 ILE A C 1
ATOM 652 O O . ILE A 1 80 ? -10.390 14.091 7.663 1.00 85.50 80 ILE A O 1
ATOM 656 N N . ILE A 1 81 ? -8.941 13.087 6.267 1.00 85.62 81 ILE A N 1
ATOM 657 C CA . ILE A 1 81 ? -7.790 13.107 7.175 1.00 85.62 81 ILE A CA 1
ATOM 658 C C . ILE A 1 81 ? -6.702 13.982 6.562 1.00 85.62 81 ILE A C 1
ATOM 660 O O . ILE A 1 81 ? -6.096 13.621 5.558 1.00 85.62 81 ILE A O 1
ATOM 664 N N . GLU A 1 82 ? -6.435 15.123 7.189 1.00 81.75 82 GLU A N 1
ATOM 665 C CA . GLU A 1 82 ? -5.435 16.080 6.696 1.00 81.75 82 GLU A CA 1
ATOM 666 C C . GLU A 1 82 ? -4.011 15.741 7.154 1.00 81.75 82 GLU A C 1
ATOM 668 O O . GLU A 1 82 ? -3.037 16.118 6.510 1.00 81.75 82 GLU A O 1
ATOM 673 N N . ASN A 1 83 ? -3.875 15.018 8.271 1.00 86.75 83 ASN A N 1
ATOM 674 C CA . ASN A 1 83 ? -2.584 14.753 8.897 1.00 86.75 83 ASN A CA 1
ATOM 675 C C . ASN A 1 83 ? -2.208 13.274 8.835 1.00 86.75 83 ASN A C 1
ATOM 677 O O . ASN A 1 83 ? -3.001 12.394 9.176 1.00 86.75 83 ASN A O 1
ATOM 681 N N . LYS A 1 84 ? -0.944 13.014 8.494 1.00 90.56 84 LYS A N 1
ATOM 682 C CA . LYS A 1 84 ? -0.366 11.670 8.533 1.00 90.56 84 LYS A CA 1
ATOM 683 C C . LYS A 1 84 ? -0.439 11.092 9.958 1.00 90.56 84 LYS A C 1
ATOM 685 O O . LYS A 1 84 ? -0.174 11.811 10.928 1.00 90.56 84 LYS A O 1
ATOM 690 N N . PRO A 1 85 ? -0.752 9.795 10.112 1.00 91.00 85 PRO A N 1
ATOM 691 C CA . PRO A 1 85 ? -0.684 9.133 11.408 1.00 91.00 85 PRO A CA 1
ATOM 692 C C . PRO A 1 85 ? 0.737 9.203 11.984 1.00 91.00 85 PRO A C 1
ATOM 694 O O . PRO A 1 85 ? 1.721 8.995 11.279 1.00 91.00 85 PRO A O 1
ATOM 697 N N . LYS A 1 86 ? 0.846 9.464 13.293 1.00 88.31 86 LYS A N 1
ATOM 698 C CA . LYS A 1 86 ? 2.144 9.590 13.987 1.00 88.31 86 LYS A CA 1
ATOM 699 C C . LYS A 1 86 ? 2.941 8.289 14.013 1.00 88.31 86 LYS A C 1
ATOM 701 O O . LYS A 1 86 ? 4.165 8.317 14.070 1.00 88.31 86 LYS A O 1
ATOM 706 N N . ILE A 1 87 ? 2.237 7.161 14.039 1.00 92.25 87 ILE A N 1
ATOM 707 C CA . ILE A 1 87 ? 2.823 5.826 14.089 1.00 92.25 87 ILE A CA 1
ATOM 708 C C . ILE A 1 87 ? 2.339 5.077 12.858 1.00 92.25 87 ILE A C 1
ATOM 710 O O . ILE A 1 87 ? 1.132 4.936 12.651 1.00 92.25 87 ILE A O 1
ATOM 714 N N . THR A 1 88 ? 3.288 4.597 12.059 1.00 96.06 88 THR A N 1
ATOM 715 C CA . THR A 1 88 ? 3.011 3.811 10.860 1.00 96.06 88 THR A CA 1
ATOM 716 C C . THR A 1 88 ? 3.954 2.626 10.747 1.00 96.06 88 THR A C 1
ATOM 718 O O . THR A 1 88 ? 5.056 2.628 11.299 1.00 96.06 88 THR A O 1
ATOM 721 N N . ILE A 1 89 ? 3.513 1.602 10.022 1.00 96.88 89 ILE A N 1
ATOM 722 C CA . ILE A 1 89 ? 4.332 0.452 9.641 1.00 96.88 89 ILE A CA 1
ATOM 723 C C . ILE A 1 89 ? 4.268 0.224 8.133 1.00 96.88 89 ILE A C 1
ATOM 725 O O . ILE A 1 89 ? 3.268 0.537 7.488 1.00 96.88 89 ILE A O 1
ATOM 729 N N . ASP A 1 90 ? 5.327 -0.360 7.580 1.00 96.94 90 ASP A N 1
ATOM 730 C CA . ASP A 1 90 ? 5.364 -0.813 6.189 1.00 96.94 90 ASP A CA 1
ATOM 731 C C . ASP A 1 90 ? 4.724 -2.207 6.135 1.00 96.94 90 ASP A C 1
ATOM 733 O O . ASP A 1 90 ? 5.236 -3.144 6.754 1.00 96.94 90 ASP A O 1
ATOM 737 N N . ILE A 1 91 ? 3.609 -2.368 5.418 1.00 96.88 91 ILE A N 1
ATOM 738 C CA . ILE A 1 91 ? 2.943 -3.678 5.294 1.00 96.88 91 ILE A CA 1
ATOM 739 C C . ILE A 1 91 ? 3.222 -4.366 3.960 1.00 96.88 91 ILE A C 1
ATOM 741 O O . ILE A 1 91 ? 3.164 -5.593 3.886 1.00 96.88 91 ILE A O 1
ATOM 745 N N . ALA A 1 92 ? 3.551 -3.596 2.924 1.00 97.56 92 ALA A N 1
ATOM 746 C CA . ALA A 1 92 ? 4.013 -4.115 1.648 1.00 97.56 92 ALA A CA 1
ATOM 747 C C . ALA A 1 92 ? 5.026 -3.161 1.022 1.00 97.56 92 ALA A C 1
ATOM 749 O O . ALA A 1 92 ? 4.928 -1.944 1.180 1.00 97.56 92 ALA A O 1
ATOM 750 N N . THR A 1 93 ? 5.975 -3.713 0.282 1.00 97.94 93 THR A N 1
ATOM 751 C CA . THR A 1 93 ? 6.949 -2.949 -0.492 1.00 97.94 93 THR A CA 1
ATOM 752 C C . THR A 1 93 ? 7.035 -3.515 -1.897 1.00 97.94 93 THR A C 1
ATOM 754 O O . THR A 1 93 ? 6.961 -4.724 -2.102 1.00 97.94 93 THR A O 1
ATOM 757 N N . TRP A 1 94 ? 7.167 -2.639 -2.879 1.00 97.62 94 TRP A N 1
ATOM 758 C CA . TRP A 1 94 ? 7.429 -2.999 -4.260 1.00 97.62 94 TRP A CA 1
ATOM 759 C C . TRP A 1 94 ? 8.669 -2.256 -4.733 1.00 97.62 94 TRP A C 1
ATOM 761 O O . TRP A 1 94 ? 8.848 -1.075 -4.432 1.00 97.62 94 TRP A O 1
ATOM 771 N N . SER A 1 95 ? 9.509 -2.949 -5.487 1.00 96.94 95 SER A N 1
ATOM 772 C CA . SER A 1 95 ? 10.599 -2.346 -6.240 1.00 96.94 95 SER A CA 1
ATOM 773 C C . SER A 1 95 ? 10.705 -3.028 -7.594 1.00 96.94 95 SER A C 1
ATOM 775 O O . SER A 1 95 ? 10.534 -4.247 -7.722 1.00 96.94 95 SER A O 1
ATOM 777 N N . PHE A 1 96 ? 10.990 -2.239 -8.627 1.00 95.38 96 PHE A N 1
ATOM 778 C CA . PHE A 1 96 ? 11.195 -2.786 -9.959 1.00 95.38 96 PHE A CA 1
ATOM 779 C C . PHE A 1 96 ? 12.340 -3.814 -9.937 1.00 95.38 96 PHE A C 1
ATOM 781 O O . PHE A 1 96 ? 13.396 -3.566 -9.359 1.00 95.38 96 PHE A O 1
ATOM 788 N N . SER A 1 97 ? 12.147 -4.957 -10.597 1.00 90.56 97 SER A N 1
ATOM 789 C CA . SER A 1 97 ? 13.015 -6.156 -10.587 1.00 90.56 97 SER A CA 1
ATOM 790 C C . SER A 1 97 ? 12.905 -7.081 -9.370 1.00 90.56 97 SER A C 1
ATOM 792 O O . SER A 1 97 ? 13.157 -8.275 -9.531 1.00 90.56 97 SER A O 1
ATOM 794 N N . GLU A 1 98 ? 12.517 -6.601 -8.185 1.00 93.75 98 GLU A N 1
ATOM 795 C CA . GLU A 1 98 ? 12.283 -7.487 -7.027 1.00 93.75 98 GLU A CA 1
ATOM 796 C C . GLU A 1 98 ? 10.809 -7.884 -6.879 1.00 93.75 98 GLU A C 1
ATOM 798 O O . GLU A 1 98 ? 10.506 -8.926 -6.292 1.00 93.75 98 GLU A O 1
ATOM 803 N N . GLY A 1 99 ? 9.903 -7.071 -7.428 1.00 94.44 99 GLY A N 1
ATOM 804 C CA . GLY A 1 99 ? 8.463 -7.267 -7.353 1.00 94.44 99 GLY A CA 1
ATOM 805 C C . GLY A 1 99 ? 7.889 -6.955 -5.970 1.00 94.44 99 GLY A C 1
ATOM 806 O O . GLY A 1 99 ? 8.515 -6.314 -5.124 1.00 94.44 99 GLY A O 1
ATOM 807 N N . LEU A 1 100 ? 6.650 -7.397 -5.745 1.00 96.19 100 LEU A N 1
ATOM 808 C CA . LEU A 1 100 ? 5.928 -7.151 -4.498 1.00 96.19 100 LEU A CA 1
ATOM 809 C C . LEU A 1 100 ? 6.404 -8.075 -3.364 1.00 96.19 100 LEU A C 1
ATOM 811 O O . LEU A 1 100 ? 6.324 -9.302 -3.458 1.00 96.19 100 LEU A O 1
ATOM 815 N N . LYS A 1 101 ? 6.774 -7.474 -2.235 1.00 97.00 101 LYS A N 1
ATOM 816 C CA . LYS A 1 101 ? 7.051 -8.125 -0.952 1.00 97.00 101 LYS A CA 1
ATOM 817 C C . LYS A 1 101 ? 5.957 -7.749 0.049 1.00 97.00 101 LYS A C 1
ATOM 819 O O . LYS A 1 101 ? 5.732 -6.577 0.330 1.00 97.00 101 LYS A O 1
ATOM 824 N N . ILE A 1 102 ? 5.274 -8.749 0.600 1.00 96.50 102 ILE A N 1
ATOM 825 C CA . ILE A 1 102 ? 4.215 -8.576 1.605 1.00 96.50 102 ILE A CA 1
ATOM 826 C C . ILE A 1 102 ? 4.194 -9.776 2.553 1.00 96.50 102 ILE A C 1
ATOM 828 O O . ILE A 1 102 ? 4.332 -10.928 2.129 1.00 96.50 102 ILE A O 1
ATOM 832 N N . ASN A 1 103 ? 4.006 -9.516 3.846 1.00 93.62 103 ASN A N 1
ATOM 833 C CA . ASN A 1 103 ? 3.859 -10.576 4.837 1.00 93.62 103 ASN A CA 1
ATOM 834 C C . ASN A 1 103 ? 2.506 -11.279 4.679 1.00 93.62 103 ASN A C 1
ATOM 836 O O . ASN A 1 103 ? 1.475 -10.641 4.488 1.00 93.62 103 ASN A O 1
ATOM 840 N N . LYS A 1 104 ? 2.486 -12.613 4.814 1.00 92.44 104 LYS A N 1
ATOM 841 C CA . LYS A 1 104 ? 1.242 -13.403 4.705 1.00 92.44 104 LYS A CA 1
ATOM 842 C C . LYS A 1 104 ? 0.202 -13.017 5.757 1.00 92.44 104 LYS A C 1
ATOM 844 O O . LYS A 1 104 ? -0.991 -13.102 5.491 1.00 92.44 104 LYS A O 1
ATOM 849 N N . ILE A 1 105 ? 0.669 -12.670 6.953 1.00 96.94 105 ILE A N 1
ATOM 850 C CA . ILE A 1 105 ? -0.147 -12.217 8.075 1.00 96.94 105 ILE A CA 1
ATOM 851 C C . ILE A 1 105 ? 0.552 -10.998 8.661 1.00 96.94 105 ILE A C 1
ATOM 853 O O . ILE A 1 105 ? 1.749 -11.057 8.947 1.00 96.94 105 ILE A O 1
ATOM 857 N N . ILE A 1 106 ? -0.201 -9.921 8.839 1.00 97.69 106 ILE A N 1
ATOM 858 C CA . ILE A 1 106 ? 0.238 -8.706 9.511 1.00 97.69 106 ILE A CA 1
ATOM 859 C C . ILE A 1 106 ? -0.288 -8.762 10.947 1.00 97.69 106 ILE A C 1
ATOM 861 O O . ILE A 1 106 ? -1.477 -9.002 11.163 1.00 97.69 106 ILE A O 1
ATOM 865 N N . ASP A 1 107 ? 0.612 -8.596 11.916 1.00 97.50 107 ASP A N 1
ATOM 866 C CA . ASP A 1 107 ? 0.290 -8.518 13.342 1.00 97.50 107 ASP A CA 1
ATOM 867 C C . ASP A 1 107 ? 0.416 -7.066 13.800 1.00 97.50 107 ASP A C 1
ATOM 869 O O . ASP A 1 107 ? 1.466 -6.442 13.642 1.00 97.50 107 ASP A O 1
ATOM 873 N N . ILE A 1 108 ? -0.676 -6.535 14.338 1.00 97.56 108 ILE A N 1
ATOM 874 C CA . ILE A 1 108 ? -0.790 -5.157 14.813 1.00 97.56 108 ILE A CA 1
ATOM 875 C C . ILE A 1 108 ? -1.091 -5.083 16.315 1.00 97.56 108 ILE A C 1
ATOM 877 O O . ILE A 1 108 ? -1.535 -4.050 16.806 1.00 97.56 108 ILE A O 1
ATOM 881 N N . SER A 1 109 ? -0.859 -6.167 17.060 1.00 97.00 109 SER A N 1
ATOM 882 C CA . SER A 1 109 ? -1.115 -6.245 18.507 1.00 97.00 109 SER A CA 1
ATOM 883 C C . SER A 1 109 ? -0.381 -5.185 19.331 1.00 97.00 109 SER A C 1
ATOM 885 O O . SER A 1 109 ? -0.900 -4.765 20.358 1.00 97.00 109 SER A O 1
ATOM 887 N N . ASN A 1 110 ? 0.776 -4.717 18.858 1.00 96.50 110 ASN A N 1
ATOM 888 C CA . ASN A 1 110 ? 1.585 -3.692 19.524 1.00 96.50 110 ASN A CA 1
ATOM 889 C C . ASN A 1 110 ? 1.144 -2.247 19.229 1.00 96.50 110 ASN A C 1
ATOM 891 O O . ASN A 1 110 ? 1.807 -1.311 19.672 1.00 96.50 110 ASN A O 1
ATOM 895 N N . PHE A 1 111 ? 0.075 -2.048 18.455 1.00 96.12 111 PHE A N 1
ATOM 896 C CA . PHE A 1 111 ? -0.427 -0.725 18.087 1.00 96.12 111 PHE A CA 1
ATOM 897 C C . PHE A 1 111 ? -1.820 -0.508 18.664 1.00 96.12 111 PHE A C 1
ATOM 899 O O . PHE A 1 111 ? -2.571 -1.461 18.866 1.00 96.12 111 PHE A O 1
ATOM 906 N N . GLU A 1 112 ? -2.192 0.750 18.873 1.00 93.75 112 GLU A N 1
ATOM 907 C CA . GLU A 1 112 ? -3.495 1.171 19.398 1.00 93.75 112 GLU A CA 1
ATOM 908 C C . GLU A 1 112 ? -4.280 1.939 18.333 1.00 93.75 112 GLU A C 1
ATOM 910 O O . GLU A 1 112 ? -3.689 2.512 17.422 1.00 93.75 112 GLU A O 1
ATOM 915 N N . GLY A 1 113 ? -5.608 1.948 18.454 1.00 93.44 113 GLY A N 1
ATOM 916 C CA . GLY A 1 113 ? -6.512 2.632 17.524 1.00 93.44 113 GLY A CA 1
ATOM 917 C C . GLY A 1 113 ? -7.503 1.687 16.850 1.00 93.44 113 GLY A C 1
ATOM 918 O O . GLY A 1 113 ? -7.182 0.540 16.520 1.00 93.44 113 GLY A O 1
ATOM 919 N N . GLU A 1 114 ? -8.729 2.174 16.674 1.00 92.62 114 GLU A N 1
ATOM 920 C CA . GLU A 1 114 ? -9.855 1.425 16.116 1.00 92.62 114 GLU A CA 1
ATOM 921 C C . GLU A 1 114 ? -9.930 1.474 14.588 1.00 92.62 114 GLU A C 1
ATOM 923 O O . GLU A 1 114 ? -10.586 0.624 13.984 1.00 92.62 114 GLU A O 1
ATOM 928 N N . ILE A 1 115 ? -9.280 2.454 13.962 1.00 94.06 115 ILE A N 1
ATOM 929 C CA . ILE A 1 115 ? -9.274 2.640 12.512 1.00 94.06 115 ILE A CA 1
ATOM 930 C C . ILE A 1 115 ? -7.872 2.387 11.975 1.00 94.06 115 ILE A C 1
ATOM 932 O O . ILE A 1 115 ? -6.891 2.965 12.441 1.00 94.06 115 ILE A O 1
ATOM 936 N N . LEU A 1 116 ? -7.802 1.525 10.968 1.00 96.50 116 LEU A N 1
ATOM 937 C CA . LEU A 1 116 ? -6.618 1.308 10.156 1.00 96.50 116 LEU A CA 1
ATOM 938 C C . LEU A 1 116 ? -6.690 2.224 8.937 1.00 96.50 116 LEU A C 1
ATOM 940 O O . LEU A 1 116 ? -7.698 2.198 8.230 1.00 96.50 116 LEU A O 1
ATOM 944 N N . LEU A 1 117 ? -5.627 2.987 8.687 1.00 96.94 117 LEU A N 1
ATOM 945 C CA . LEU A 1 117 ? -5.463 3.780 7.473 1.00 96.94 117 LEU A CA 1
ATOM 946 C C . LEU A 1 117 ? -4.332 3.201 6.625 1.00 96.94 117 LEU A C 1
ATOM 948 O O . LEU A 1 117 ? -3.184 3.162 7.057 1.00 96.94 117 LEU A O 1
ATOM 952 N N . PHE A 1 118 ? -4.653 2.808 5.405 1.00 97.81 118 PHE A N 1
ATOM 953 C CA . PHE A 1 118 ? -3.721 2.378 4.380 1.00 97.81 118 PHE A CA 1
ATOM 954 C C . PHE A 1 118 ? -3.450 3.543 3.432 1.00 97.81 118 PHE A C 1
ATOM 956 O O . PHE A 1 118 ? -4.387 4.202 2.978 1.00 97.81 118 PHE A O 1
ATOM 963 N N . TYR A 1 119 ? -2.178 3.790 3.134 1.00 97.38 119 TYR A N 1
ATOM 964 C CA . TYR A 1 119 ? -1.789 4.831 2.186 1.00 97.38 119 TYR A CA 1
ATOM 965 C C . TYR A 1 119 ? -0.484 4.480 1.465 1.00 97.38 119 TYR A C 1
ATOM 967 O O . TYR A 1 119 ? 0.343 3.720 1.978 1.00 97.38 119 TYR A O 1
ATOM 975 N N . LEU A 1 120 ? -0.319 5.016 0.258 1.00 97.44 120 LEU A N 1
ATOM 976 C CA . LEU A 1 120 ? 0.841 4.782 -0.597 1.00 97.44 120 LEU A CA 1
ATOM 977 C C . LEU A 1 120 ? 1.936 5.820 -0.339 1.00 97.44 120 LEU A C 1
ATOM 979 O O . LEU A 1 120 ? 1.645 7.011 -0.293 1.00 97.44 120 LEU A O 1
ATOM 983 N N . GLU A 1 121 ? 3.187 5.370 -0.270 1.00 97.75 121 GLU A N 1
ATOM 984 C CA . GLU A 1 121 ? 4.388 6.195 -0.450 1.00 97.75 121 GLU A CA 1
ATOM 985 C C . GLU A 1 121 ? 5.133 5.731 -1.710 1.00 97.75 121 GLU A C 1
ATOM 987 O O . GLU A 1 121 ? 5.322 4.530 -1.924 1.00 97.75 121 GLU A O 1
ATOM 992 N N . VAL A 1 122 ? 5.580 6.673 -2.536 1.00 97.44 122 VAL A N 1
ATOM 993 C CA . VAL A 1 122 ? 6.277 6.431 -3.804 1.00 97.44 122 VAL A CA 1
ATOM 994 C C . VAL A 1 122 ? 7.737 6.850 -3.682 1.00 97.44 122 VAL A C 1
ATOM 996 O O . VAL A 1 122 ? 8.059 7.900 -3.128 1.00 97.44 122 VAL A O 1
ATOM 999 N N . PHE A 1 123 ? 8.629 6.027 -4.230 1.00 97.75 123 PHE A N 1
ATOM 1000 C CA . PHE A 1 123 ? 10.073 6.207 -4.150 1.00 97.75 123 PHE A CA 1
ATOM 1001 C C . PHE A 1 123 ? 10.737 6.058 -5.520 1.00 97.75 123 PHE A C 1
ATOM 1003 O O . PHE A 1 123 ? 10.319 5.257 -6.360 1.00 97.75 123 PHE A O 1
ATOM 1010 N N . HIS A 1 124 ? 11.840 6.772 -5.721 1.00 97.38 124 HIS A N 1
ATOM 1011 C CA . HIS A 1 124 ? 12.748 6.550 -6.837 1.00 97.38 124 HIS A CA 1
ATOM 1012 C C . HIS A 1 124 ? 14.179 6.429 -6.319 1.00 97.38 124 HIS A C 1
ATOM 1014 O O . HIS A 1 124 ? 14.679 7.338 -5.673 1.00 97.38 124 HIS A O 1
ATOM 1020 N N . ASN A 1 125 ? 14.840 5.297 -6.570 1.00 95.38 125 ASN A N 1
ATOM 1021 C CA . ASN A 1 125 ? 16.193 5.006 -6.072 1.00 95.38 125 ASN A CA 1
ATOM 1022 C C . ASN A 1 125 ? 16.342 5.175 -4.546 1.00 95.38 125 ASN A C 1
ATOM 1024 O O . ASN A 1 125 ? 17.391 5.586 -4.062 1.00 95.38 125 ASN A O 1
ATOM 1028 N N . ASN A 1 126 ? 15.299 4.801 -3.796 1.00 94.50 126 ASN A N 1
ATOM 1029 C CA . ASN A 1 126 ? 15.141 4.989 -2.345 1.00 94.50 126 ASN A CA 1
ATOM 1030 C C . ASN A 1 12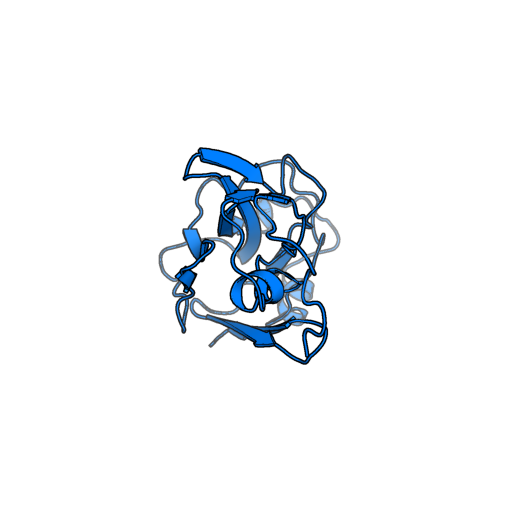6 ? 14.906 6.431 -1.875 1.00 94.50 126 ASN A C 1
ATOM 1032 O O . ASN A 1 126 ? 14.633 6.622 -0.690 1.00 94.50 126 ASN A O 1
ATOM 1036 N N . ASP A 1 127 ? 14.924 7.413 -2.771 1.00 97.50 127 ASP A N 1
ATOM 1037 C CA . ASP A 1 127 ? 14.508 8.769 -2.443 1.00 97.50 127 ASP A CA 1
ATOM 1038 C C . ASP A 1 127 ? 12.981 8.847 -2.448 1.00 97.50 127 ASP A C 1
ATOM 1040 O O . ASP A 1 127 ? 12.318 8.351 -3.365 1.00 97.50 127 ASP A O 1
ATOM 1044 N N . PHE A 1 128 ? 12.416 9.438 -1.396 1.00 96.88 128 PHE A N 1
ATOM 1045 C CA . PHE A 1 128 ? 10.984 9.712 -1.316 1.00 96.88 128 PHE A CA 1
ATOM 1046 C C . PHE A 1 128 ? 10.588 10.701 -2.416 1.00 96.88 128 PHE A C 1
ATOM 1048 O O . PHE A 1 128 ? 11.217 11.748 -2.565 1.00 96.88 128 PHE A O 1
ATOM 1055 N N . VAL A 1 129 ? 9.547 10.360 -3.176 1.00 95.75 129 VAL A N 1
ATOM 1056 C CA . VAL A 1 129 ? 9.010 11.205 -4.250 1.00 95.75 129 VAL A CA 1
ATOM 1057 C C . VAL A 1 129 ? 7.744 11.909 -3.777 1.00 95.75 129 VAL A C 1
ATOM 1059 O O . VAL A 1 129 ? 7.670 13.132 -3.851 1.00 95.75 129 VAL A O 1
ATOM 1062 N N . CYS A 1 130 ? 6.757 11.143 -3.309 1.00 95.19 130 CYS A N 1
ATOM 1063 C CA . CYS A 1 130 ? 5.485 11.652 -2.802 1.00 95.19 130 CYS A CA 1
ATOM 1064 C C . CYS A 1 130 ? 4.683 10.559 -2.078 1.00 95.19 130 CYS A C 1
ATOM 1066 O O . CYS A 1 130 ? 5.080 9.392 -2.042 1.00 95.19 130 CYS A O 1
ATOM 1068 N N . ASP A 1 131 ? 3.526 10.927 -1.532 1.00 95.50 131 ASP A N 1
ATOM 1069 C CA . ASP A 1 131 ? 2.548 9.995 -0.973 1.00 95.50 131 ASP A CA 1
ATOM 1070 C C . ASP A 1 131 ? 1.109 10.462 -1.185 1.00 95.50 131 ASP A C 1
ATOM 1072 O O . ASP A 1 131 ? 0.868 11.553 -1.696 1.00 95.50 131 ASP A O 1
ATOM 1076 N N . ALA A 1 132 ? 0.156 9.630 -0.771 1.00 95.25 132 ALA A N 1
ATOM 1077 C CA . ALA A 1 132 ? -1.277 9.876 -0.916 1.00 95.25 132 ALA A CA 1
ATOM 1078 C C . ALA A 1 132 ? -1.809 11.133 -0.188 1.00 95.25 132 ALA A C 1
ATOM 1080 O O . ALA A 1 132 ? -2.903 11.590 -0.506 1.00 95.25 132 ALA A O 1
ATOM 1081 N N . PHE A 1 133 ? -1.078 11.708 0.777 1.00 93.38 133 PHE A N 1
ATOM 1082 C CA . PHE A 1 133 ? -1.504 12.947 1.447 1.00 93.38 133 PHE A CA 1
ATOM 1083 C C . PHE A 1 133 ? -1.135 14.192 0.637 1.00 93.38 133 PHE A C 1
ATOM 1085 O O . PHE A 1 133 ? -1.857 15.186 0.667 1.00 93.38 133 PHE A O 1
ATOM 1092 N N . GLU A 1 134 ? -0.011 14.147 -0.077 1.00 91.25 134 GLU A N 1
ATOM 1093 C CA . GLU A 1 134 ? 0.501 15.272 -0.869 1.00 91.25 134 GLU A CA 1
ATOM 1094 C C . GLU A 1 134 ? 0.077 15.166 -2.341 1.00 91.25 134 GLU A C 1
ATOM 1096 O O . GLU A 1 134 ? -0.327 16.150 -2.962 1.00 91.25 134 GLU A O 1
ATOM 1101 N N . CYS A 1 135 ? 0.113 13.953 -2.891 1.00 89.38 135 CYS A N 1
ATOM 1102 C CA . CYS A 1 135 ? -0.321 13.621 -4.239 1.00 89.38 135 CYS A CA 1
ATOM 1103 C C . CYS A 1 135 ? -1.655 12.877 -4.180 1.00 89.38 135 CYS A C 1
ATOM 1105 O O . CYS A 1 135 ? -1.705 11.655 -4.059 1.00 89.38 135 CYS A O 1
ATOM 1107 N N . GLN A 1 136 ? -2.744 13.627 -4.335 1.00 78.69 136 GLN A N 1
ATOM 1108 C CA . GLN A 1 136 ? -4.125 13.133 -4.252 1.00 78.69 136 GLN A CA 1
ATOM 1109 C C . GLN A 1 136 ? -4.558 12.244 -5.440 1.00 78.69 136 GLN A C 1
ATOM 1111 O O . GLN A 1 136 ? -5.748 12.103 -5.709 1.00 78.69 136 GLN A O 1
ATOM 1116 N N . ASN A 1 137 ? -3.609 11.636 -6.161 1.00 83.38 137 ASN A N 1
ATOM 1117 C CA . ASN A 1 137 ? -3.898 10.630 -7.188 1.00 83.38 137 ASN A CA 1
ATOM 1118 C C . ASN A 1 137 ? -4.350 9.300 -6.568 1.00 83.38 137 ASN A C 1
ATOM 1120 O O . ASN A 1 137 ? -5.019 8.514 -7.233 1.00 83.38 137 ASN A O 1
ATOM 1124 N N . TRP A 1 138 ? -4.000 9.052 -5.301 1.00 92.50 138 TRP A N 1
ATOM 1125 C CA . TRP A 1 138 ? -4.312 7.811 -4.600 1.00 92.50 138 TRP A CA 1
ATOM 1126 C C . TRP A 1 138 ? -5.163 8.092 -3.369 1.00 92.50 138 TRP A C 1
ATOM 1128 O O . TRP A 1 138 ? -4.745 8.818 -2.469 1.00 92.50 138 TRP A O 1
ATOM 1138 N N . SER A 1 139 ? -6.347 7.487 -3.326 1.00 94.31 139 SER A N 1
ATOM 1139 C CA . SER A 1 139 ? -7.254 7.586 -2.186 1.00 94.31 139 SER A CA 1
ATOM 1140 C C . SER A 1 139 ? -6.637 7.030 -0.903 1.00 94.31 139 SER A C 1
ATOM 1142 O O . SER A 1 139 ? -5.871 6.062 -0.913 1.00 94.31 139 SER A O 1
ATOM 1144 N N . LEU A 1 140 ? -7.058 7.587 0.227 1.00 95.88 140 LEU A N 1
ATOM 1145 C CA . LEU A 1 140 ? -6.789 7.012 1.540 1.00 95.88 140 LEU A CA 1
ATOM 1146 C C . LEU A 1 140 ? -7.757 5.849 1.775 1.00 95.88 140 LEU A C 1
ATOM 1148 O O . LEU A 1 140 ? -8.967 6.005 1.611 1.00 95.88 140 LEU A O 1
ATOM 1152 N N . VAL A 1 141 ? -7.256 4.671 2.156 1.00 97.00 141 VAL A N 1
ATOM 1153 C CA . VAL A 1 141 ? -8.102 3.476 2.317 1.00 97.00 141 VAL A CA 1
ATOM 1154 C C . VAL A 1 141 ? -8.217 3.096 3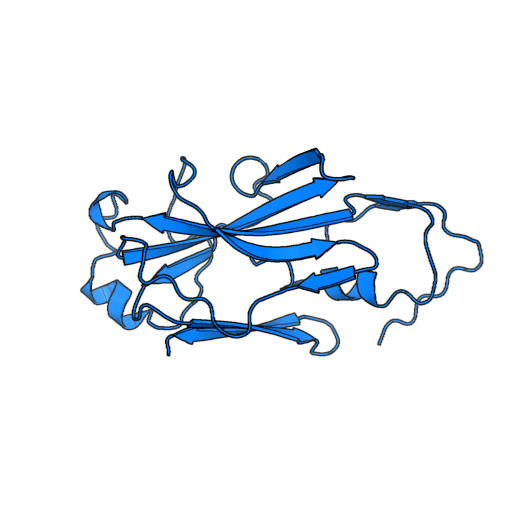.783 1.00 97.00 141 VAL A C 1
ATOM 1156 O O . VAL A 1 141 ? -7.224 2.950 4.482 1.00 97.00 141 VAL A O 1
ATOM 1159 N N . PHE A 1 142 ? -9.436 2.886 4.261 1.00 96.25 142 PHE A N 1
ATOM 1160 C CA . PHE A 1 142 ? -9.733 2.667 5.670 1.00 96.25 142 PHE A CA 1
ATOM 1161 C C . PHE A 1 142 ? -10.285 1.266 5.932 1.00 96.25 142 PHE A C 1
ATOM 1163 O O . PHE A 1 142 ? -11.009 0.703 5.111 1.00 96.25 142 PHE A O 1
ATOM 1170 N N . SER A 1 143 ? -9.996 0.725 7.115 1.00 96.25 143 SER A N 1
ATOM 1171 C CA . SER A 1 143 ? -10.670 -0.459 7.657 1.00 96.25 143 SER A CA 1
ATOM 1172 C C . SER A 1 143 ? -10.913 -0.301 9.151 1.00 96.25 143 SER A C 1
ATOM 1174 O O . SER A 1 143 ? -10.050 0.168 9.890 1.00 96.25 143 SER A O 1
ATOM 1176 N N . TYR A 1 144 ? -12.052 -0.796 9.631 1.00 95.19 144 TYR A N 1
ATOM 1177 C CA . TYR A 1 144 ? -12.276 -0.958 11.065 1.00 95.19 144 TYR A CA 1
ATOM 1178 C C . TYR A 1 144 ? -11.424 -2.111 11.611 1.00 95.19 144 TYR A C 1
ATOM 1180 O O . TYR A 1 144 ? -11.457 -3.217 11.066 1.00 95.19 144 TYR A O 1
ATOM 1188 N N . ARG A 1 145 ? -10.672 -1.877 12.689 1.00 95.19 145 ARG A N 1
ATOM 1189 C CA . ARG A 1 145 ? -9.861 -2.895 13.364 1.00 95.19 145 ARG A CA 1
ATOM 1190 C C . ARG A 1 145 ? -10.750 -3.847 14.161 1.00 95.19 145 ARG A C 1
ATOM 1192 O O . ARG A 1 145 ? -11.137 -3.563 15.291 1.00 95.19 145 ARG A O 1
ATOM 1199 N N . PHE A 1 146 ? -11.043 -5.004 13.573 1.00 94.06 146 PHE A N 1
ATOM 1200 C CA . PHE A 1 146 ? -11.846 -6.049 14.219 1.00 94.06 146 PHE A CA 1
ATOM 1201 C C . PHE A 1 146 ? -11.005 -7.086 14.989 1.00 94.06 146 PHE A C 1
ATOM 1203 O O . PHE A 1 146 ? -11.500 -7.699 15.930 1.00 94.06 146 PHE A O 1
ATOM 1210 N N . SER A 1 147 ? -9.741 -7.280 14.603 1.00 95.69 147 SER A N 1
ATOM 1211 C CA . SER A 1 147 ? -8.769 -8.172 15.258 1.00 95.69 147 SER A CA 1
ATOM 1212 C C . SER A 1 147 ? -7.375 -7.535 15.228 1.00 95.69 147 SER A C 1
ATOM 1214 O O . SER A 1 147 ? -7.150 -6.529 14.554 1.00 95.69 147 SER A O 1
ATOM 1216 N N . ASN A 1 148 ? -6.423 -8.139 15.936 1.00 97.25 148 ASN A N 1
ATOM 1217 C CA . ASN A 1 148 ? -5.016 -7.732 15.932 1.00 97.25 148 ASN A CA 1
ATOM 1218 C C . ASN A 1 148 ? -4.203 -8.381 14.813 1.00 97.25 148 ASN A C 1
ATOM 1220 O O . ASN A 1 148 ? -3.012 -8.115 14.683 1.00 97.25 148 ASN A O 1
ATOM 1224 N N . ARG A 1 149 ? -4.822 -9.256 14.019 1.00 97.62 149 ARG A N 1
ATOM 1225 C CA . ARG A 1 149 ? -4.162 -9.938 12.913 1.00 97.62 149 ARG A CA 1
ATOM 1226 C C . ARG A 1 149 ? -5.057 -9.917 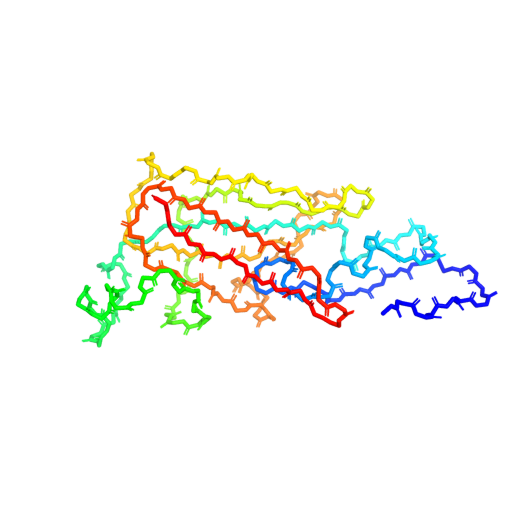11.693 1.00 97.62 149 ARG A C 1
ATOM 1228 O O . ARG A 1 149 ? -6.268 -10.105 11.793 1.00 97.62 149 ARG A O 1
ATOM 1235 N N . PHE A 1 150 ? -4.456 -9.698 10.536 1.00 97.69 150 PHE A N 1
ATOM 1236 C CA . PHE A 1 150 ? -5.158 -9.753 9.262 1.00 97.69 150 PHE A CA 1
ATOM 1237 C C . PHE A 1 150 ? -4.223 -10.235 8.161 1.00 97.69 150 PHE A C 1
ATOM 1239 O O . PHE A 1 150 ? -3.002 -10.286 8.329 1.00 97.69 150 PHE A O 1
ATOM 1246 N N . PHE A 1 151 ? -4.801 -10.590 7.021 1.00 97.19 151 PHE A N 1
ATOM 1247 C CA . PHE A 1 151 ? -4.045 -10.773 5.793 1.00 97.19 151 PHE A CA 1
ATOM 1248 C C . PHE A 1 151 ? -4.494 -9.760 4.747 1.00 97.19 151 PHE A C 1
ATOM 1250 O O . PHE A 1 151 ? -5.664 -9.380 4.690 1.00 97.19 151 PHE A O 1
ATOM 1257 N N . LEU A 1 152 ? -3.552 -9.369 3.896 1.00 97.25 152 LEU A N 1
ATOM 1258 C CA . LEU A 1 152 ? -3.795 -8.621 2.674 1.00 97.25 152 LEU A CA 1
ATOM 1259 C C . LEU A 1 152 ? -3.084 -9.368 1.549 1.00 97.25 152 LEU A C 1
ATOM 1261 O O . LEU A 1 152 ? -1.916 -9.735 1.672 1.00 97.25 152 LEU A O 1
ATOM 1265 N N . LYS A 1 153 ? -3.804 -9.669 0.474 1.00 95.69 153 LYS A N 1
ATOM 1266 C CA . LYS A 1 153 ? -3.274 -10.443 -0.644 1.00 95.69 153 LYS A CA 1
ATOM 1267 C C . LYS A 1 153 ? -3.745 -9.868 -1.963 1.00 95.69 153 LYS A C 1
ATOM 1269 O O . LYS A 1 153 ? -4.927 -9.611 -2.152 1.00 95.69 153 LYS A O 1
ATOM 1274 N N . PHE A 1 154 ? -2.816 -9.811 -2.900 1.00 94.69 154 PHE A N 1
ATOM 1275 C CA . PHE A 1 154 ? -3.048 -9.392 -4.269 1.00 94.69 154 PHE A CA 1
ATOM 1276 C C . PHE A 1 154 ? -3.045 -10.614 -5.189 1.00 94.69 154 PHE A C 1
ATOM 1278 O O . PHE A 1 154 ? -2.226 -11.527 -5.033 1.00 94.69 154 PHE A O 1
ATOM 1285 N N . LYS A 1 155 ? -3.988 -10.676 -6.129 1.00 92.50 155 LYS A N 1
ATOM 1286 C CA . LYS A 1 155 ? -4.037 -11.727 -7.149 1.00 92.50 155 LYS A CA 1
ATOM 1287 C C . LYS A 1 155 ? -4.392 -11.130 -8.498 1.00 92.50 155 LYS A C 1
ATOM 1289 O O . LYS A 1 155 ? -5.506 -10.649 -8.694 1.00 92.50 155 LYS A O 1
ATOM 1294 N N . TRP A 1 156 ? -3.489 -11.276 -9.455 1.00 87.44 156 TRP A N 1
ATOM 1295 C CA . TRP A 1 156 ? -3.761 -10.876 -10.825 1.00 87.44 156 TRP A CA 1
ATOM 1296 C C . TRP A 1 156 ? -4.924 -11.677 -11.425 1.00 87.44 156 TRP A C 1
ATOM 1298 O O . TRP A 1 156 ? -4.959 -12.908 -11.336 1.00 87.44 156 TRP A O 1
ATOM 1308 N N . SER A 1 157 ? -5.883 -10.974 -12.029 1.00 86.00 157 SER A N 1
ATOM 1309 C CA . SER A 1 157 ? -7.082 -11.557 -12.640 1.00 86.00 157 SER A CA 1
ATOM 1310 C C . SER A 1 157 ? -7.185 -11.266 -14.140 1.00 86.00 157 SER A C 1
ATOM 1312 O O . SER A 1 157 ? -8.276 -11.352 -14.700 1.00 86.00 157 SER A O 1
ATOM 1314 N N . GLY A 1 158 ? -6.065 -10.960 -14.800 1.00 79.94 158 GLY A N 1
ATOM 1315 C CA . GLY A 1 158 ? -5.991 -10.776 -16.250 1.00 79.94 158 GLY A CA 1
ATOM 1316 C C . GLY A 1 158 ? -5.765 -9.326 -16.648 1.00 79.94 158 GLY A C 1
ATOM 1317 O O . GLY A 1 158 ? -4.725 -9.059 -17.249 1.00 79.94 158 GLY A O 1
ATOM 1318 N N . ASP A 1 159 ? -6.704 -8.454 -16.278 1.00 73.69 159 ASP A N 1
ATOM 1319 C CA . ASP A 1 159 ? -6.690 -7.017 -16.604 1.00 73.69 159 ASP A CA 1
ATOM 1320 C C . ASP A 1 159 ? -6.597 -6.120 -15.360 1.00 73.69 159 ASP A C 1
ATOM 1322 O O . ASP A 1 159 ? -6.268 -4.946 -15.467 1.00 73.69 159 ASP A O 1
ATOM 1326 N N . PHE A 1 160 ? -6.866 -6.677 -14.178 1.00 77.00 160 PHE A N 1
ATOM 1327 C CA . PHE A 1 160 ? -6.802 -5.976 -12.898 1.00 77.00 160 PHE A CA 1
ATOM 1328 C C . PHE A 1 160 ? -6.309 -6.905 -11.791 1.00 77.00 160 PHE A C 1
ATOM 1330 O O . PHE A 1 160 ? -6.351 -8.143 -11.909 1.00 77.00 160 PHE A O 1
ATOM 1337 N N . CYS A 1 161 ? -5.873 -6.304 -10.689 1.00 88.62 161 CYS A N 1
ATOM 1338 C CA . CYS A 1 161 ? -5.444 -7.022 -9.509 1.00 88.62 161 CYS A CA 1
ATOM 1339 C C . CYS A 1 161 ? -6.582 -7.105 -8.485 1.00 88.62 161 CYS A C 1
ATOM 1341 O O . CYS A 1 161 ? -7.176 -6.111 -8.087 1.00 88.62 161 CYS A O 1
ATOM 1343 N N . LYS A 1 162 ? -6.921 -8.320 -8.052 1.00 92.31 162 LYS A N 1
ATOM 1344 C CA . LYS A 1 162 ? -7.901 -8.534 -6.984 1.00 92.31 162 LYS A CA 1
ATOM 1345 C C . LYS A 1 162 ? -7.226 -8.407 -5.6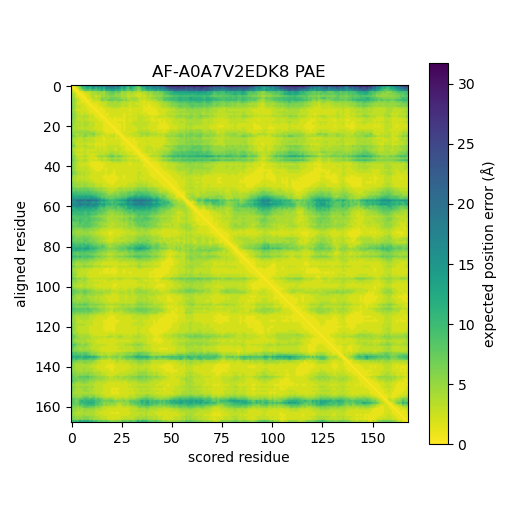32 1.00 92.31 162 LYS A C 1
ATOM 1347 O O . LYS A 1 162 ? -6.241 -9.102 -5.372 1.00 92.31 162 LYS A O 1
ATOM 1352 N N . VAL A 1 163 ? -7.828 -7.605 -4.764 1.00 95.06 163 VAL A N 1
ATOM 1353 C CA . VAL A 1 163 ? -7.436 -7.467 -3.365 1.00 95.06 163 VAL A CA 1
ATOM 1354 C C . VAL A 1 163 ? -8.286 -8.392 -2.504 1.00 95.06 163 VAL A C 1
ATOM 1356 O O . VAL A 1 163 ? -9.510 -8.418 -2.608 1.00 95.06 163 VAL A O 1
ATOM 1359 N N . TYR A 1 164 ? -7.628 -9.160 -1.645 1.00 96.06 164 TYR A N 1
ATOM 1360 C CA . TYR A 1 164 ? -8.260 -9.983 -0.627 1.00 96.06 164 TYR A CA 1
ATOM 1361 C C . TYR A 1 164 ? -7.787 -9.511 0.736 1.00 96.06 164 TYR A C 1
ATOM 1363 O O . TYR A 1 164 ? -6.586 -9.511 1.007 1.00 96.06 164 TYR A O 1
ATOM 1371 N N . PHE A 1 165 ? -8.738 -9.157 1.587 1.00 97.25 165 PHE A N 1
ATOM 1372 C CA . PHE A 1 165 ? -8.490 -8.661 2.928 1.00 97.25 165 PHE A CA 1
ATOM 1373 C C . PHE A 1 165 ? -9.454 -9.319 3.908 1.00 97.25 165 PHE A C 1
ATOM 1375 O O . PHE A 1 165 ? -10.643 -9.457 3.622 1.00 97.25 165 PHE A O 1
ATOM 1382 N N . SER A 1 166 ? -8.937 -9.749 5.055 1.00 96.88 166 SER A N 1
ATOM 1383 C CA . SER A 1 166 ? -9.761 -10.159 6.190 1.00 96.88 166 SER A CA 1
ATOM 1384 C C . SER A 1 166 ? -8.927 -10.175 7.458 1.00 96.88 166 SER A C 1
ATOM 1386 O O . SER A 1 166 ? -7.769 -10.603 7.455 1.00 96.88 166 SER A O 1
ATOM 1388 N N . PHE A 1 167 ? -9.563 -9.795 8.559 1.00 96.69 167 PHE A N 1
ATOM 1389 C CA . PHE A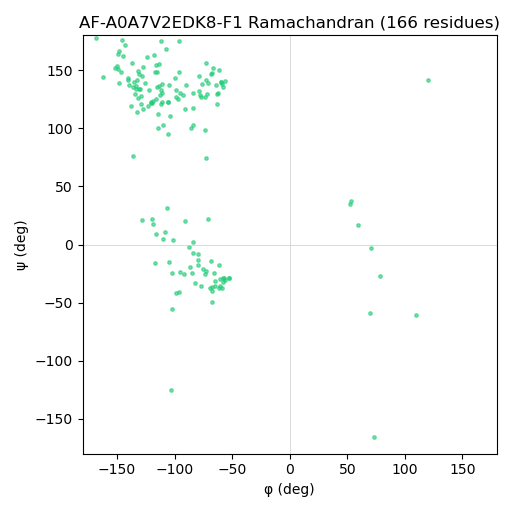 1 167 ? -9.083 -10.118 9.892 1.00 96.69 167 PHE A CA 1
ATOM 1390 C C . PHE A 1 167 ? -9.151 -11.627 10.142 1.00 96.69 167 PHE A C 1
ATOM 1392 O O . PHE A 1 167 ? -9.982 -12.327 9.547 1.00 96.69 167 PHE A O 1
ATOM 1399 N N . ILE A 1 168 ? -8.255 -12.101 11.007 1.00 92.81 168 ILE A N 1
ATOM 1400 C CA . ILE A 1 168 ? -8.133 -13.490 11.467 1.00 92.81 168 ILE A CA 1
ATOM 1401 C C . ILE A 1 168 ? -8.254 -13.512 12.991 1.00 92.81 168 ILE A C 1
ATOM 1403 O O . ILE A 1 168 ? -7.737 -12.568 13.640 1.00 92.81 168 ILE A O 1
#

Foldseek 3Di:
DDDDDDPDAAQEAEDDQQAFQGAFGRVVCLQVDPHDHNYYPAFKKFKKKAAAAPVVAPDPPDDPVNQVVQAQHKAFPPGDDLDDHPDMDTQWMAGRPVGIDGDQKDFQVVDDHQKMKIWMWIHHPNHTDDICNVDVPYTIIMHGCPDRMKGWDWDDDPRGIDIGIHGD

Sequence (168 aa):
MLRFIPKEHIDVVIHDFYGPLLYDESLYVLDNLKFKPSIVIPNGGKLKLGFFSLKDIEDKVINHSVLKQLKNLLIADLFIIENKPKITIDIATWSFSEGLKINKIIDISNFEGEILLFYLEVFHNNDFVCDAFECQNWSLVFSYRFSNRFFLKFKWSGDFCKVYFSFI

Mean predicted aligned error: 4.16 Å

Radius of gyration: 17.23 Å; Cα contacts (8 Å, |Δi|>4): 341; chains: 1; bounding box: 40×30×52 Å